Protein AF-A0A383F6T8-F1 (afdb_monomer_lite)

InterPro domains:
  IPR024185 5-formyltetrahydrofolate cyclo-ligase-like domain superfamily [G3DSA:3.40.50.10420] (71-164)
  IPR037171 NagB/RpiA transferase-like [SSF100950] (74-164)

Sequence (164 aa):
MDRGSRYGRAGKAYFSGSVAGQKRQWQMTDARSDILQAVRSSLDLGEQRSASRVESVEKRISASEAHVQPLVEDPLIQRFCDKHAAVHGTYERVAGLAEVPSAILRHLTAKEIPIELLVGQGELLDAVLWPSDMSVEKRPATVEDSVAISEAYAGIAETGTLVL

Structure (mmCIF, N/CA/C/O backbone):
data_AF-A0A383F6T8-F1
#
_entry.id   AF-A0A383F6T8-F1
#
loop_
_atom_site.group_PDB
_atom_site.id
_atom_site.type_symbol
_atom_site.label_atom_id
_atom_site.label_alt_id
_atom_site.label_comp_id
_atom_site.label_asym_id
_atom_site.label_entity_id
_atom_site.label_seq_id
_atom_site.pdbx_PDB_ins_code
_atom_site.Cartn_x
_atom_site.Cartn_y
_atom_site.Cartn_z
_atom_site.occupancy
_atom_site.B_iso_or_equiv
_atom_site.auth_seq_id
_atom_site.auth_comp_id
_atom_site.auth_asym_id
_atom_site.au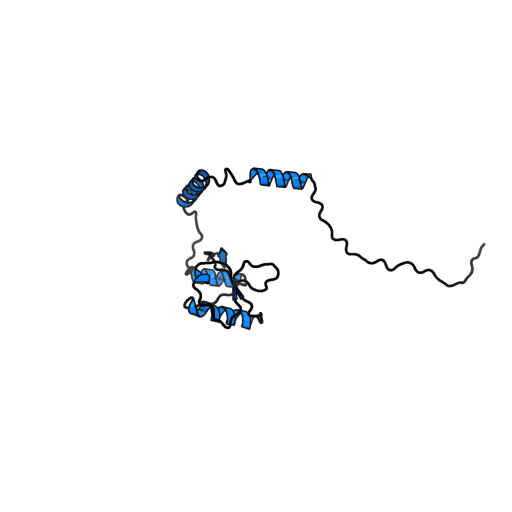th_atom_id
_atom_site.pdbx_PDB_model_num
ATOM 1 N N . MET A 1 1 ? -16.599 77.650 -44.073 1.00 37.12 1 MET A N 1
ATOM 2 C CA . MET A 1 1 ? -15.818 77.709 -42.819 1.00 37.12 1 MET A CA 1
ATOM 3 C C . MET A 1 1 ? -15.563 76.268 -42.403 1.00 37.12 1 MET A C 1
ATOM 5 O O . MET A 1 1 ? -16.539 75.543 -42.346 1.00 37.12 1 MET A O 1
ATOM 9 N N . ASP A 1 2 ? -14.380 75.722 -42.153 1.00 35.16 2 ASP A N 1
ATOM 10 C CA . ASP A 1 2 ? -12.965 76.060 -42.358 1.00 35.16 2 ASP A CA 1
ATOM 11 C C . ASP A 1 2 ? -12.217 74.721 -42.083 1.00 35.16 2 ASP A C 1
ATOM 13 O O . ASP A 1 2 ? -12.533 74.058 -41.103 1.00 35.16 2 ASP A O 1
ATOM 17 N N . ARG A 1 3 ? -11.574 74.122 -43.097 1.00 35.19 3 ARG A N 1
ATOM 18 C CA . ARG A 1 3 ? -10.131 73.782 -43.213 1.00 35.19 3 ARG A CA 1
ATOM 19 C C . ARG A 1 3 ? -9.494 72.735 -42.274 1.00 35.19 3 ARG A C 1
ATOM 21 O O . ARG A 1 3 ? -9.601 72.789 -41.061 1.00 35.19 3 ARG A O 1
ATOM 28 N N . GLY A 1 4 ? -8.640 71.914 -42.908 1.00 32.56 4 GLY A N 1
ATOM 29 C CA . GLY A 1 4 ? -7.464 71.236 -42.328 1.00 32.56 4 GLY A CA 1
ATOM 30 C C . GLY A 1 4 ? -7.151 69.903 -43.033 1.00 32.56 4 GLY A C 1
ATOM 31 O O . GLY A 1 4 ? -7.695 68.881 -42.648 1.00 32.56 4 GLY A O 1
ATOM 32 N N . SER A 1 5 ? -6.516 69.860 -44.220 1.00 34.25 5 SER A N 1
ATOM 33 C CA . SER A 1 5 ? -5.049 69.789 -44.488 1.00 34.25 5 SER A CA 1
ATOM 34 C C . SER A 1 5 ? -4.301 68.765 -43.608 1.00 34.25 5 SER A C 1
ATOM 36 O O . SER A 1 5 ? -4.169 68.995 -42.417 1.00 34.25 5 SER A O 1
ATOM 38 N N . ARG A 1 6 ? -3.977 67.543 -44.071 1.00 37.00 6 ARG A N 1
ATOM 39 C CA . ARG A 1 6 ? -2.852 67.051 -44.922 1.00 37.00 6 ARG A CA 1
ATOM 40 C C . ARG A 1 6 ? -1.431 67.042 -44.286 1.00 37.00 6 ARG A C 1
ATOM 42 O O . ARG A 1 6 ? -0.851 68.096 -44.070 1.00 37.00 6 ARG A O 1
ATOM 49 N N . TYR A 1 7 ? -0.881 65.811 -44.220 1.00 33.50 7 TYR A N 1
ATOM 50 C CA . TYR A 1 7 ? 0.524 65.321 -44.174 1.00 33.50 7 TYR A CA 1
ATOM 51 C C . TYR A 1 7 ? 1.341 65.284 -42.862 1.00 33.50 7 TYR A C 1
ATOM 53 O O . TYR A 1 7 ? 1.462 66.276 -42.161 1.00 33.50 7 TYR A O 1
ATOM 61 N N . GLY A 1 8 ? 2.065 64.159 -42.670 1.00 31.25 8 GLY A N 1
ATOM 62 C CA . GLY A 1 8 ? 3.473 64.194 -42.226 1.00 31.25 8 GLY A CA 1
ATOM 63 C C . GLY A 1 8 ? 3.921 63.238 -41.105 1.00 31.25 8 GLY A C 1
ATOM 64 O O . GLY A 1 8 ? 3.857 63.576 -39.937 1.00 31.25 8 GLY A O 1
ATOM 65 N N . ARG A 1 9 ? 4.438 62.073 -41.515 1.00 33.38 9 ARG A N 1
ATOM 66 C CA . ARG A 1 9 ? 5.326 61.081 -40.856 1.00 33.38 9 ARG A CA 1
ATOM 67 C C . ARG A 1 9 ? 6.133 61.473 -39.585 1.00 33.38 9 ARG A C 1
ATOM 69 O O . ARG A 1 9 ? 6.719 62.543 -39.521 1.00 33.38 9 ARG A O 1
ATOM 76 N N . ALA A 1 10 ? 6.385 60.415 -38.795 1.00 33.62 10 ALA A N 1
ATOM 77 C CA . ALA A 1 10 ? 7.625 60.041 -38.080 1.00 33.62 10 ALA A CA 1
ATOM 78 C C . ALA A 1 10 ? 7.719 60.247 -36.549 1.00 33.62 10 ALA A C 1
ATOM 80 O O . ALA A 1 10 ? 7.888 61.348 -36.047 1.00 33.62 10 ALA A O 1
ATOM 81 N N . GLY A 1 11 ? 7.789 59.101 -35.854 1.00 37.62 11 GLY A N 1
ATOM 82 C CA . GLY A 1 11 ? 8.838 58.817 -34.872 1.00 37.62 11 GLY A CA 1
ATOM 83 C C . GLY A 1 11 ? 8.599 59.237 -33.423 1.00 37.62 11 GLY A C 1
ATOM 84 O O . GLY A 1 11 ? 8.988 60.329 -33.028 1.00 37.62 11 GLY A O 1
ATOM 85 N N . LYS A 1 12 ? 8.156 58.292 -32.582 1.00 37.72 12 LYS A N 1
ATOM 86 C CA . LYS A 1 12 ? 8.783 58.104 -31.263 1.00 37.72 12 LYS A CA 1
ATOM 87 C C . LYS A 1 12 ? 8.502 56.716 -30.692 1.00 37.72 12 LYS A C 1
ATOM 89 O O . LYS A 1 12 ? 7.357 56.337 -30.474 1.00 37.72 12 LYS A O 1
ATOM 94 N N . ALA A 1 13 ? 9.579 55.966 -30.487 1.00 45.31 13 ALA A N 1
ATOM 95 C CA . ALA A 1 13 ? 9.593 54.703 -29.772 1.00 45.31 13 ALA A CA 1
ATOM 96 C C . ALA A 1 13 ? 9.398 54.955 -28.274 1.00 45.31 13 ALA A C 1
ATOM 98 O O . ALA A 1 13 ? 10.094 55.804 -27.721 1.00 45.31 13 ALA A O 1
ATOM 99 N N . TYR A 1 14 ? 8.530 54.181 -27.622 1.00 35.12 14 TYR A N 1
ATOM 100 C CA . TYR A 1 14 ? 8.573 54.020 -26.172 1.00 35.12 14 TYR A CA 1
ATOM 101 C C . TYR A 1 14 ? 8.313 52.560 -25.781 1.00 35.12 14 TYR A C 1
ATOM 103 O O . TYR A 1 14 ? 7.201 52.057 -25.870 1.00 35.12 14 TYR A O 1
ATOM 111 N N . PHE A 1 15 ? 9.418 51.935 -25.370 1.00 38.78 15 PHE A N 1
ATOM 112 C CA . PHE A 1 15 ? 9.575 50.896 -24.354 1.00 38.78 15 PHE A CA 1
ATOM 113 C C . PHE A 1 15 ? 8.786 49.584 -24.471 1.00 38.78 15 PHE A C 1
ATOM 115 O O . PHE A 1 15 ? 7.619 49.468 -24.115 1.00 38.78 15 PHE A O 1
ATOM 122 N N . SER A 1 16 ? 9.552 48.540 -24.804 1.00 41.06 16 SER A N 1
ATOM 123 C CA . SER A 1 16 ? 9.376 47.179 -24.296 1.00 41.06 16 SER A CA 1
ATOM 124 C C . SER A 1 16 ? 9.305 47.218 -22.762 1.00 41.06 16 SER A C 1
ATOM 126 O O . SER A 1 16 ? 10.329 47.334 -22.084 1.00 41.06 16 SER A O 1
ATOM 128 N N . GLY A 1 17 ? 8.095 47.137 -22.215 1.00 36.31 17 GLY A N 1
ATOM 129 C CA . GLY A 1 17 ? 7.869 46.821 -20.811 1.00 36.31 17 GLY A CA 1
ATOM 130 C C . GLY A 1 17 ? 7.901 45.309 -20.633 1.00 36.31 17 GLY A C 1
ATOM 131 O O . GLY A 1 17 ? 7.004 44.611 -21.097 1.00 36.31 17 GLY A O 1
ATOM 132 N N . SER A 1 18 ? 8.948 44.807 -19.982 1.00 40.28 18 SER A N 1
ATOM 133 C CA . SER A 1 18 ? 9.015 43.426 -19.507 1.00 40.28 18 SER A CA 1
ATOM 134 C C . SER A 1 18 ? 7.815 43.159 -18.595 1.00 40.28 18 SER A C 1
ATOM 136 O O . SER A 1 18 ? 7.666 43.819 -17.564 1.00 40.28 18 SER A O 1
ATOM 138 N N . VAL A 1 19 ? 6.952 42.207 -18.960 1.00 42.03 19 VAL A N 1
ATOM 139 C CA . VAL A 1 19 ? 5.954 41.656 -18.036 1.00 42.03 19 VAL A CA 1
ATOM 140 C C . VAL A 1 19 ? 6.718 40.752 -17.075 1.00 42.03 19 VAL A C 1
ATOM 142 O O . VAL A 1 19 ? 6.770 39.534 -17.228 1.00 42.03 19 VAL A O 1
ATOM 145 N N . ALA A 1 20 ? 7.372 41.367 -16.091 1.00 45.34 20 ALA A N 1
ATOM 146 C CA . ALA A 1 20 ? 7.818 40.658 -14.911 1.00 45.34 20 ALA A CA 1
ATOM 147 C C . ALA A 1 20 ? 6.550 40.164 -14.213 1.00 45.34 20 ALA A C 1
ATOM 149 O O . ALA A 1 20 ? 5.786 40.956 -13.661 1.00 45.34 20 ALA A O 1
ATOM 150 N N . GLY A 1 21 ? 6.296 38.858 -14.314 1.00 46.78 21 GLY A N 1
ATOM 151 C CA . GLY A 1 21 ? 5.226 38.186 -13.596 1.00 46.78 21 GLY A CA 1
ATOM 152 C C . GLY A 1 21 ? 5.345 38.528 -12.119 1.00 46.78 21 GLY A C 1
ATOM 153 O O . GLY A 1 21 ? 6.215 38.017 -11.414 1.00 46.78 21 GLY A O 1
ATOM 154 N N . GLN A 1 22 ? 4.492 39.439 -11.663 1.00 44.78 22 GLN A N 1
ATOM 155 C CA . GLN A 1 22 ? 4.394 39.793 -10.265 1.00 44.78 22 GLN A CA 1
ATOM 156 C C . GLN A 1 22 ? 3.865 38.542 -9.567 1.00 44.78 22 GLN A C 1
ATOM 158 O O . GLN A 1 22 ? 2.680 38.215 -9.660 1.00 44.78 22 GLN A O 1
ATOM 163 N N . LYS A 1 23 ? 4.769 37.784 -8.931 1.00 45.31 23 LYS A N 1
ATOM 164 C CA . LYS A 1 23 ? 4.391 36.738 -7.983 1.00 45.31 23 LYS A CA 1
ATOM 165 C C . LYS A 1 23 ? 3.427 37.409 -7.014 1.00 45.31 23 LYS A C 1
ATOM 167 O O . LYS A 1 23 ? 3.829 38.317 -6.288 1.00 45.31 23 LYS A O 1
ATOM 172 N N . ARG A 1 24 ? 2.152 37.014 -7.044 1.00 48.12 24 ARG A N 1
ATOM 173 C CA . ARG A 1 24 ? 1.184 37.420 -6.026 1.00 48.12 24 ARG A CA 1
ATOM 174 C C . ARG A 1 24 ? 1.687 36.853 -4.710 1.00 48.12 24 ARG A C 1
ATOM 176 O O . ARG A 1 24 ? 1.469 35.687 -4.400 1.00 48.12 24 ARG A O 1
ATOM 183 N N . GLN A 1 25 ? 2.443 37.665 -3.988 1.00 51.44 25 GLN A N 1
ATOM 184 C CA . GLN A 1 25 ? 2.850 37.370 -2.635 1.00 51.44 25 GLN A CA 1
ATOM 185 C C . GLN A 1 25 ? 1.570 37.431 -1.807 1.00 51.44 25 GLN A C 1
ATOM 187 O O . GLN A 1 25 ? 0.958 38.490 -1.676 1.00 51.44 25 GLN A O 1
ATOM 192 N N . TRP A 1 26 ? 1.110 36.275 -1.335 1.00 52.78 26 TRP A N 1
ATOM 193 C CA . TRP A 1 26 ? -0.004 36.204 -0.402 1.00 52.78 26 TRP A CA 1
ATOM 194 C C . TRP A 1 26 ? 0.460 36.885 0.889 1.00 52.78 26 TRP A C 1
ATOM 196 O O . TRP A 1 26 ? 1.163 36.277 1.693 1.00 52.78 26 TRP A O 1
ATOM 206 N N . GLN A 1 27 ? 0.139 38.166 1.071 1.00 63.03 27 GLN A N 1
ATOM 207 C CA . GLN A 1 27 ? 0.284 38.785 2.381 1.00 63.03 27 GLN A CA 1
ATOM 208 C C . GLN A 1 27 ? -0.772 38.144 3.280 1.00 63.03 27 GLN A C 1
ATOM 210 O O . GLN A 1 27 ? -1.973 38.346 3.092 1.00 63.03 27 GLN A O 1
ATOM 215 N N . MET A 1 28 ? -0.332 37.293 4.209 1.00 58.12 28 MET A N 1
ATOM 216 C CA . MET A 1 28 ? -1.190 36.879 5.310 1.00 58.12 28 MET A CA 1
ATOM 217 C C . MET A 1 28 ? -1.514 38.129 6.120 1.00 58.12 28 MET A C 1
ATOM 219 O O . MET A 1 28 ? -0.606 38.797 6.600 1.00 58.12 28 MET A O 1
ATOM 223 N N . THR A 1 29 ? -2.795 38.457 6.248 1.00 74.38 29 THR A N 1
ATOM 224 C CA . THR A 1 29 ? -3.241 39.505 7.165 1.00 74.38 29 THR A CA 1
ATOM 225 C C . THR A 1 29 ? -2.837 39.143 8.593 1.00 74.38 29 THR A C 1
ATOM 227 O O . THR A 1 29 ? -2.979 37.982 8.987 1.00 74.38 29 THR A O 1
ATOM 230 N N . ASP A 1 30 ? -2.386 40.128 9.373 1.00 79.56 30 ASP A N 1
ATOM 231 C CA . ASP A 1 30 ? -1.970 39.932 10.772 1.00 79.56 30 ASP A CA 1
ATOM 232 C C . ASP A 1 30 ? -3.043 39.192 11.579 1.00 79.56 30 ASP A C 1
ATOM 234 O O . ASP A 1 30 ? -2.755 38.183 12.210 1.00 79.56 30 ASP A O 1
ATOM 238 N N . ALA A 1 31 ? -4.320 39.548 11.395 1.00 85.12 31 ALA A N 1
ATOM 239 C CA . ALA A 1 31 ? -5.441 38.861 12.037 1.00 85.12 31 ALA A CA 1
ATOM 240 C C . ALA A 1 31 ? -5.518 37.354 11.714 1.00 85.12 31 ALA A C 1
ATOM 242 O O . ALA A 1 31 ? -5.850 36.548 12.579 1.00 85.12 31 ALA A O 1
ATOM 243 N N . ARG A 1 32 ? -5.205 36.938 10.478 1.00 82.44 32 ARG A N 1
ATOM 244 C CA . ARG A 1 32 ? -5.156 35.510 10.119 1.00 82.44 32 ARG A CA 1
ATOM 245 C C . ARG A 1 32 ? -3.973 34.830 10.803 1.00 82.44 32 ARG A C 1
ATOM 247 O O . ARG A 1 32 ? -4.122 33.700 11.262 1.00 82.44 32 ARG A O 1
ATOM 254 N N . SER A 1 33 ? -2.818 35.492 10.848 1.00 89.38 33 SER A N 1
ATOM 255 C CA . SER A 1 33 ? -1.637 34.975 11.541 1.00 89.38 33 SER A CA 1
ATOM 256 C C . SER A 1 33 ? -1.912 34.793 13.033 1.00 89.38 33 SER A C 1
ATOM 258 O O . SER A 1 33 ? -1.663 33.708 13.554 1.00 89.38 33 SER A O 1
ATOM 260 N N . ASP A 1 34 ? -2.522 35.789 13.675 1.00 90.94 34 ASP A N 1
ATOM 261 C CA . ASP A 1 34 ? -2.878 35.783 15.094 1.00 90.94 34 ASP A CA 1
ATOM 262 C C . ASP A 1 34 ? -3.888 34.682 15.417 1.00 90.94 34 ASP A C 1
ATOM 264 O O . ASP A 1 34 ? -3.696 33.922 16.364 1.00 90.94 34 ASP A O 1
ATOM 268 N N . ILE A 1 35 ? -4.928 34.521 14.588 1.00 91.38 35 ILE A N 1
ATOM 269 C CA . ILE A 1 35 ? -5.897 33.425 14.734 1.00 91.38 35 ILE A CA 1
ATOM 270 C C . ILE A 1 35 ? -5.189 32.072 14.610 1.00 91.38 35 ILE A C 1
ATOM 272 O O . ILE A 1 35 ? -5.371 31.200 15.457 1.00 91.38 35 ILE A O 1
ATOM 276 N N . LEU A 1 36 ? -4.359 31.877 13.581 1.00 88.81 36 LEU A N 1
ATOM 277 C CA . LEU A 1 36 ? -3.639 30.614 13.391 1.00 88.81 36 LEU A CA 1
ATOM 278 C C . LEU A 1 36 ? -2.580 30.376 14.473 1.00 88.81 36 LEU A C 1
ATOM 280 O O . LEU A 1 36 ? -2.245 29.226 14.753 1.00 88.81 36 LEU A O 1
ATOM 284 N N . GLN A 1 37 ? -2.026 31.426 15.071 1.00 87.94 37 GLN A N 1
ATOM 285 C CA . GLN A 1 37 ? -1.122 31.327 16.209 1.00 87.94 37 GLN A CA 1
ATOM 286 C C . GLN A 1 37 ? -1.882 30.939 17.476 1.00 87.94 37 GLN A C 1
ATOM 288 O O . GLN A 1 37 ? -1.480 29.984 18.125 1.00 87.94 37 GLN A O 1
ATOM 293 N N . ALA A 1 38 ? -3.012 31.580 17.777 1.00 86.06 38 ALA A N 1
ATOM 294 C CA . ALA A 1 38 ? -3.866 31.225 18.907 1.00 86.06 38 ALA A CA 1
ATOM 295 C C . ALA A 1 38 ? -4.381 29.781 18.801 1.00 86.06 38 ALA A C 1
ATOM 297 O O . ALA A 1 38 ? -4.312 29.031 19.772 1.00 86.06 38 ALA A O 1
ATOM 298 N N . VAL A 1 39 ? -4.813 29.360 17.605 1.00 83.38 39 VAL A N 1
ATOM 299 C CA . VAL A 1 39 ? -5.199 27.968 17.338 1.00 83.38 39 VAL A CA 1
ATOM 300 C C . VAL A 1 39 ? -4.009 27.038 17.567 1.00 83.38 39 VAL A C 1
ATOM 302 O O . VAL A 1 39 ? -4.140 26.091 18.335 1.00 83.38 39 VAL A O 1
ATOM 305 N N . ARG A 1 40 ? -2.831 27.320 16.991 1.00 80.00 40 ARG A N 1
ATOM 306 C CA . ARG A 1 40 ? -1.627 26.498 17.212 1.00 80.00 40 ARG A CA 1
ATOM 307 C C . ARG A 1 40 ? -1.226 26.419 18.680 1.00 80.00 40 ARG A C 1
ATOM 309 O O . ARG A 1 40 ? -0.924 25.328 19.124 1.00 80.00 40 ARG A O 1
ATOM 316 N N . SER A 1 41 ? -1.273 27.517 19.429 1.00 79.38 41 SER A N 1
ATOM 317 C CA . SER A 1 41 ? -0.975 27.538 20.865 1.00 79.38 41 SER A CA 1
ATOM 318 C C . SER A 1 41 ? -2.016 26.780 21.689 1.00 79.38 41 SER A C 1
ATOM 320 O O . SER A 1 41 ? -1.652 26.092 22.631 1.00 79.38 41 SER A O 1
ATOM 322 N N . SER A 1 42 ? -3.299 26.846 21.319 1.00 75.50 42 SER A N 1
ATOM 323 C CA . SER A 1 42 ? -4.356 26.050 21.963 1.00 75.50 42 SER A CA 1
ATOM 324 C C . SER A 1 42 ? -4.258 24.556 21.644 1.00 75.50 42 SER A C 1
ATOM 326 O O . SER A 1 42 ? -4.695 23.718 22.429 1.00 75.50 42 SER A O 1
ATOM 328 N N . LEU A 1 43 ? -3.682 24.232 20.483 1.00 71.81 43 LEU A N 1
ATOM 329 C CA . LEU A 1 43 ? -3.388 22.874 20.049 1.00 71.81 43 LEU A CA 1
ATOM 330 C C . LEU A 1 43 ? -2.003 22.409 20.503 1.00 71.81 43 LEU A C 1
ATOM 332 O O . LEU A 1 43 ? -1.723 21.225 20.341 1.00 71.81 43 LEU A O 1
ATOM 336 N N . ASP A 1 44 ? -1.151 23.296 21.033 1.00 62.41 44 ASP A N 1
ATOM 337 C CA . ASP A 1 44 ? 0.223 22.960 21.384 1.00 62.41 44 ASP A CA 1
ATOM 338 C C . ASP A 1 44 ? 0.220 21.912 22.496 1.00 62.41 44 ASP A C 1
ATOM 340 O O . ASP A 1 44 ? -0.468 21.991 23.516 1.00 62.41 44 ASP A O 1
ATOM 344 N N . LEU A 1 45 ? 0.932 20.837 22.203 1.00 60.38 45 LEU A N 1
ATOM 345 C CA . LEU A 1 45 ? 0.491 19.469 22.450 1.00 60.38 45 LEU A CA 1
ATOM 346 C C . LEU A 1 45 ? 0.853 18.960 23.853 1.00 60.38 45 LEU A C 1
ATOM 348 O O . LEU A 1 45 ? 0.886 17.751 24.065 1.00 60.38 45 LEU A O 1
ATOM 352 N N . GLY A 1 46 ? 1.125 19.849 24.810 1.00 62.03 46 GLY A N 1
ATOM 353 C CA . GLY A 1 46 ? 1.599 19.479 26.148 1.00 62.03 46 GLY A CA 1
ATOM 354 C C . GLY A 1 46 ? 0.591 18.617 26.910 1.00 62.03 46 GLY A C 1
ATOM 355 O O . GLY A 1 46 ? 0.871 17.475 27.266 1.00 62.03 46 GLY A O 1
ATOM 356 N N . GLU A 1 47 ? -0.623 19.131 27.107 1.00 60.62 47 GLU A N 1
ATOM 357 C CA . GLU A 1 47 ? -1.672 18.423 27.852 1.00 60.62 47 GLU A CA 1
ATOM 358 C C . GLU A 1 47 ? -2.399 17.376 26.984 1.00 60.62 47 GLU A C 1
ATOM 360 O O . GLU A 1 47 ? -2.842 16.340 27.484 1.00 60.62 47 GLU A O 1
ATOM 365 N N . GLN A 1 48 ? -2.454 17.585 25.659 1.00 60.31 48 GLN A N 1
ATOM 366 C CA . GLN A 1 48 ? -3.058 16.645 24.701 1.00 60.31 48 GLN A CA 1
ATOM 367 C C . GLN A 1 48 ? -2.201 15.398 24.423 1.00 60.31 48 GLN A C 1
ATOM 369 O O . GLN A 1 48 ? -2.759 14.375 24.037 1.00 60.31 48 GLN A O 1
ATOM 374 N N . ARG A 1 49 ? -0.878 15.446 24.636 1.00 63.81 49 ARG A N 1
ATOM 375 C CA . ARG A 1 49 ? 0.023 14.274 24.583 1.00 63.81 49 ARG A CA 1
ATOM 376 C C . ARG A 1 49 ? 0.417 13.757 25.966 1.00 63.81 49 ARG A C 1
ATOM 378 O O . ARG A 1 49 ? 1.323 12.935 26.073 1.00 63.81 49 ARG A O 1
ATOM 385 N N . SER A 1 50 ? -0.232 14.236 27.028 1.00 79.75 50 SER A N 1
ATOM 386 C CA . SER A 1 50 ? -0.019 13.678 28.362 1.00 79.75 50 SER A CA 1
ATOM 387 C C . SER A 1 50 ? -0.339 12.179 28.359 1.00 79.75 50 SER A C 1
ATOM 389 O O . SER A 1 50 ? -1.286 11.739 27.702 1.00 79.75 50 SER A O 1
ATOM 391 N N . ALA A 1 51 ? 0.442 11.389 29.099 1.00 82.88 51 ALA A N 1
ATOM 392 C CA . ALA A 1 51 ? 0.246 9.940 29.176 1.00 82.88 51 ALA A CA 1
ATOM 393 C C . ALA A 1 51 ? -1.189 9.576 29.601 1.00 82.88 51 ALA A C 1
ATOM 395 O O . ALA A 1 51 ? -1.788 8.667 29.036 1.00 82.88 51 ALA A O 1
ATOM 396 N N . SER A 1 52 ? -1.783 10.357 30.510 1.00 83.69 52 SER A N 1
ATOM 397 C CA . SER A 1 52 ? -3.169 10.182 30.957 1.00 83.69 52 SER A CA 1
ATOM 398 C C . SER A 1 52 ? -4.201 10.437 29.853 1.00 83.69 52 SER A C 1
ATOM 400 O O . SER A 1 52 ? -5.219 9.747 29.786 1.00 83.69 52 SER A O 1
ATOM 402 N N . ARG A 1 53 ? -3.963 11.407 28.958 1.00 83.81 53 ARG A N 1
ATOM 403 C CA . ARG A 1 53 ? -4.829 11.640 27.795 1.00 83.81 53 ARG A CA 1
ATOM 404 C C . ARG A 1 53 ? -4.727 10.484 26.808 1.00 83.81 53 ARG A C 1
ATOM 406 O O . ARG A 1 53 ? -5.772 9.996 26.379 1.00 83.81 53 ARG A O 1
ATOM 413 N N . VAL A 1 54 ? -3.511 10.045 26.481 1.00 85.38 54 VAL A N 1
ATOM 414 C CA . VAL A 1 54 ? -3.276 8.904 25.579 1.00 85.38 54 VAL A CA 1
ATOM 415 C C . VAL A 1 54 ? -3.994 7.664 26.110 1.00 85.38 54 VAL A C 1
ATOM 417 O O . VAL A 1 54 ? -4.838 7.113 25.410 1.00 85.38 54 VAL A O 1
ATOM 420 N N . GLU A 1 55 ? -3.793 7.331 27.384 1.00 89.06 55 GLU A N 1
ATOM 421 C CA . GLU A 1 55 ? -4.461 6.206 28.047 1.00 89.06 55 GLU A CA 1
ATOM 422 C C . GLU A 1 55 ? -5.995 6.341 28.016 1.00 89.06 55 GLU A C 1
ATOM 424 O O . GLU A 1 55 ? -6.712 5.383 27.728 1.00 89.06 55 GLU A O 1
ATOM 429 N N . SER A 1 56 ? -6.536 7.546 28.241 1.00 88.25 56 SER A N 1
ATOM 430 C CA . SER A 1 56 ? -7.986 7.776 28.157 1.00 88.25 56 SER A CA 1
ATOM 431 C C . SER A 1 56 ? -8.551 7.558 26.747 1.00 88.25 56 SER A C 1
ATOM 433 O O . SER A 1 56 ? -9.679 7.082 26.597 1.00 88.25 56 SER A O 1
ATOM 435 N N . VAL A 1 57 ? -7.782 7.901 25.709 1.00 88.31 57 VAL A N 1
ATOM 436 C CA . VAL A 1 57 ? -8.161 7.710 24.305 1.00 88.31 57 VAL A CA 1
ATOM 437 C C . VAL A 1 57 ? -8.079 6.232 23.944 1.00 88.31 57 VAL A C 1
ATOM 439 O O . VAL A 1 57 ? -9.049 5.699 23.413 1.00 88.31 57 VAL A O 1
ATOM 442 N N . GLU A 1 58 ? -6.994 5.550 24.304 1.00 90.00 58 GLU A N 1
ATOM 443 C CA . GLU A 1 58 ? -6.832 4.106 24.102 1.00 90.00 58 GLU A CA 1
ATOM 444 C C . GLU A 1 58 ? -7.943 3.313 24.792 1.00 90.00 58 GLU A C 1
ATOM 446 O O . GLU A 1 58 ? -8.549 2.425 24.187 1.00 90.00 58 GLU A O 1
ATOM 451 N N . LYS A 1 59 ? -8.302 3.687 26.025 1.00 91.81 59 LYS A N 1
ATOM 452 C CA . LYS A 1 59 ? -9.416 3.072 26.754 1.00 91.81 59 LYS A CA 1
ATOM 453 C C . LYS A 1 59 ? -10.754 3.265 26.040 1.00 91.81 59 LYS A C 1
ATOM 455 O O . LYS A 1 59 ? -11.580 2.360 26.022 1.00 91.81 59 LYS A O 1
ATOM 460 N N . ARG A 1 60 ? -10.988 4.433 25.437 1.00 89.94 60 ARG A N 1
ATOM 461 C CA . ARG A 1 60 ? -12.211 4.697 24.659 1.00 89.94 60 ARG A CA 1
ATOM 462 C C . ARG A 1 60 ? -12.240 3.931 23.343 1.00 89.94 60 ARG A C 1
ATOM 464 O O . ARG A 1 60 ? -13.298 3.435 22.981 1.00 89.94 60 ARG A O 1
ATOM 471 N N . ILE A 1 61 ? -11.111 3.847 22.642 1.00 89.12 61 ILE A N 1
ATOM 472 C CA . ILE A 1 61 ? -10.994 3.091 21.390 1.00 89.12 61 ILE A CA 1
ATOM 473 C C . ILE A 1 61 ? -11.233 1.604 21.663 1.00 89.12 61 ILE A C 1
ATOM 475 O O . ILE A 1 61 ? -12.051 0.985 20.993 1.00 89.12 61 ILE A O 1
ATOM 479 N N . SER A 1 62 ? -10.583 1.052 22.688 1.00 88.62 62 SER A N 1
ATOM 480 C CA . SER A 1 62 ? -10.723 -0.361 23.069 1.00 88.62 62 SER A CA 1
ATOM 481 C C . SER A 1 62 ? -12.108 -0.718 23.613 1.00 88.62 62 SER A C 1
ATOM 483 O O . SER A 1 62 ? -12.568 -1.835 23.401 1.00 88.62 62 SER A O 1
ATOM 485 N N . ALA A 1 63 ? -12.793 0.216 24.281 1.00 90.38 63 ALA A N 1
ATOM 486 C CA . ALA A 1 63 ? -14.171 0.035 24.739 1.00 90.38 63 ALA A CA 1
ATOM 487 C C . ALA A 1 63 ? -15.229 0.351 23.663 1.00 90.38 63 ALA A C 1
ATOM 489 O O . ALA A 1 63 ? -16.423 0.260 23.946 1.00 90.38 63 ALA A O 1
ATOM 490 N N . SER A 1 64 ? -14.827 0.771 22.460 1.00 82.12 64 SER A N 1
ATOM 491 C CA . SER A 1 64 ? -15.771 1.133 21.406 1.00 82.12 64 SER A CA 1
ATOM 492 C C . SER A 1 64 ? -16.425 -0.117 20.823 1.00 82.12 64 SER A C 1
ATOM 494 O O . SER A 1 64 ? -15.763 -0.938 20.193 1.00 82.12 64 SER A O 1
ATOM 496 N N . GLU A 1 65 ? -17.744 -0.226 20.956 1.00 84.75 65 GLU A N 1
ATOM 497 C CA . GLU A 1 65 ? -18.518 -1.244 20.249 1.00 84.75 65 GLU A CA 1
ATOM 498 C C . GLU A 1 65 ? -18.651 -0.876 18.767 1.00 84.75 65 GLU A C 1
ATOM 500 O O . GLU A 1 65 ? -18.855 0.291 18.405 1.00 84.75 65 GLU A O 1
ATOM 505 N N . ALA A 1 66 ? -18.525 -1.878 17.894 1.00 78.12 66 ALA A N 1
ATOM 506 C CA . ALA A 1 66 ? -18.727 -1.687 16.467 1.00 78.12 66 ALA A CA 1
ATOM 507 C C . ALA A 1 66 ? -20.165 -1.212 16.215 1.00 78.12 66 ALA A C 1
ATOM 509 O O . ALA A 1 66 ? -21.132 -1.891 16.556 1.00 78.12 66 ALA A O 1
ATOM 510 N N . HIS A 1 67 ? -20.306 -0.030 15.615 1.00 79.25 67 HIS A N 1
ATOM 511 C CA . HIS A 1 67 ? -21.595 0.429 15.104 1.00 79.25 67 HIS A CA 1
ATOM 512 C C . HIS A 1 67 ? -22.022 -0.402 13.892 1.00 79.25 67 HIS A C 1
ATOM 514 O O . HIS A 1 67 ? -21.217 -1.140 13.334 1.00 79.25 67 HIS A O 1
ATOM 520 N N . VAL A 1 68 ? -23.284 -0.267 13.474 1.00 83.94 68 VAL A N 1
ATOM 521 C CA . VAL A 1 68 ? -23.831 -0.947 12.290 1.00 83.94 68 VAL A CA 1
ATOM 522 C C . VAL A 1 68 ? -22.887 -0.769 11.098 1.00 83.94 68 VAL A C 1
ATOM 524 O O . VAL A 1 68 ? -22.712 0.342 10.598 1.00 83.94 68 VAL A O 1
ATOM 527 N N . GLN A 1 69 ? -22.281 -1.872 10.660 1.00 77.06 69 GLN A N 1
ATOM 528 C CA . GLN A 1 69 ? -21.425 -1.910 9.480 1.00 77.06 69 GLN A CA 1
ATOM 529 C C . GLN A 1 69 ? -22.228 -2.423 8.281 1.00 77.06 69 GLN A C 1
ATOM 531 O O . GLN A 1 69 ? -23.113 -3.269 8.454 1.00 77.06 69 GLN A O 1
ATOM 536 N N . PRO A 1 70 ? -21.949 -1.931 7.062 1.00 75.62 70 PRO A N 1
ATOM 537 C CA . PRO A 1 70 ? -22.480 -2.538 5.853 1.00 75.62 70 PRO A CA 1
ATOM 538 C C . PRO A 1 70 ? -22.106 -4.020 5.799 1.00 75.62 70 PRO A C 1
ATOM 540 O O . PRO A 1 70 ? -20.955 -4.383 6.029 1.00 75.62 70 PRO A O 1
ATOM 543 N N . LEU A 1 71 ? -23.071 -4.878 5.471 1.00 81.44 71 LEU A N 1
ATOM 544 C CA . LEU A 1 71 ? -22.771 -6.282 5.228 1.00 81.44 71 LEU A CA 1
ATOM 545 C C . LEU A 1 71 ? -21.974 -6.401 3.925 1.00 81.44 71 LEU A C 1
ATOM 547 O O . LEU A 1 71 ? -22.439 -5.985 2.861 1.00 81.44 71 LEU A O 1
ATOM 551 N N . VAL A 1 72 ? -20.786 -6.990 4.016 1.00 80.75 72 VAL A N 1
ATOM 552 C CA . VAL A 1 72 ? -19.984 -7.393 2.861 1.00 80.75 72 VAL A CA 1
ATOM 553 C C . VAL A 1 72 ? -20.024 -8.916 2.796 1.00 80.75 72 VAL A C 1
ATOM 555 O O . VAL A 1 72 ? -19.395 -9.589 3.606 1.00 80.75 72 VAL A O 1
ATOM 558 N N . GLU A 1 73 ? -20.816 -9.455 1.869 1.00 82.00 73 GLU A N 1
ATOM 559 C CA . GLU A 1 73 ? -20.949 -10.909 1.670 1.00 82.00 73 GLU A CA 1
ATOM 560 C C . GLU A 1 73 ? -19.758 -11.498 0.896 1.00 82.00 73 GLU A C 1
ATOM 562 O O . GLU A 1 73 ? -19.410 -12.667 1.066 1.00 82.00 73 GLU A O 1
ATOM 567 N N . ASP A 1 74 ? -19.115 -10.677 0.062 1.00 86.56 74 ASP A N 1
ATOM 568 C CA . ASP A 1 74 ? -17.958 -11.058 -0.744 1.00 86.56 74 ASP A CA 1
ATOM 569 C C . ASP A 1 74 ? -16.706 -11.285 0.129 1.00 86.56 74 ASP A C 1
ATOM 571 O O . ASP A 1 74 ? -16.518 -10.600 1.141 1.00 86.56 74 ASP A O 1
ATOM 575 N N . PRO A 1 75 ? -15.763 -12.155 -0.286 1.00 93.75 75 PRO A N 1
ATOM 576 C CA . PRO A 1 75 ? -14.445 -12.214 0.336 1.00 93.75 75 PRO A CA 1
ATOM 577 C C . PRO A 1 75 ? -13.784 -10.828 0.345 1.00 93.75 75 PRO A C 1
ATOM 579 O O . PRO A 1 75 ? -13.597 -10.222 -0.712 1.00 93.75 75 PRO A O 1
ATOM 582 N N . LEU A 1 76 ? -13.390 -10.340 1.528 1.00 93.25 76 LEU A N 1
ATOM 583 C CA . LEU A 1 76 ? -12.930 -8.954 1.730 1.00 93.25 76 LEU A CA 1
ATOM 584 C C . LEU A 1 76 ? -11.822 -8.524 0.758 1.00 93.25 76 LEU A C 1
ATOM 586 O O . LEU A 1 76 ? -11.855 -7.413 0.237 1.00 93.25 76 LEU A O 1
ATOM 590 N N . ILE A 1 77 ? -10.870 -9.417 0.471 1.00 95.00 77 ILE A N 1
ATOM 591 C CA . ILE A 1 77 ? -9.777 -9.152 -0.477 1.00 95.00 77 ILE A CA 1
ATOM 592 C C . ILE A 1 77 ? -10.321 -8.919 -1.890 1.00 95.00 77 ILE A C 1
ATOM 594 O O . ILE A 1 77 ? -9.922 -7.962 -2.547 1.00 95.00 77 ILE A O 1
ATOM 598 N N . GLN A 1 78 ? -11.239 -9.771 -2.354 1.00 95.19 78 GLN A N 1
ATOM 599 C CA . GLN A 1 78 ? -11.830 -9.629 -3.684 1.00 95.19 78 GLN A CA 1
ATOM 600 C C . GLN A 1 78 ? -12.628 -8.328 -3.772 1.00 95.19 78 GLN A C 1
ATOM 602 O O . GLN A 1 78 ? -12.457 -7.559 -4.714 1.00 95.19 78 GLN A O 1
ATOM 607 N N . ARG A 1 79 ? -13.414 -8.028 -2.732 1.00 95.06 79 ARG A N 1
ATOM 608 C CA . ARG A 1 79 ? -14.185 -6.790 -2.642 1.00 95.06 79 ARG A CA 1
ATOM 609 C C . ARG A 1 79 ? -13.300 -5.546 -2.707 1.00 95.06 79 ARG A C 1
ATOM 611 O O . ARG A 1 79 ? -13.607 -4.620 -3.457 1.00 95.06 79 ARG A O 1
ATOM 618 N N . PHE A 1 80 ? -12.205 -5.539 -1.947 1.00 96.12 80 PHE A N 1
ATOM 619 C CA . PHE A 1 80 ? -11.205 -4.476 -1.991 1.00 96.12 80 PHE A CA 1
ATOM 620 C C . PHE A 1 80 ? -10.637 -4.312 -3.401 1.00 96.12 80 PHE A C 1
ATOM 622 O O . PHE A 1 80 ? -10.644 -3.203 -3.924 1.00 96.12 80 PHE A O 1
ATOM 629 N N . CYS A 1 81 ? -10.190 -5.402 -4.026 1.00 96.81 81 CYS A N 1
ATOM 630 C CA . CYS A 1 81 ? -9.624 -5.395 -5.372 1.00 96.81 81 CYS A CA 1
ATOM 631 C C . CYS A 1 81 ? -10.595 -4.810 -6.409 1.00 96.81 81 CYS A C 1
ATOM 633 O O . CYS A 1 81 ? -10.209 -3.932 -7.181 1.00 96.81 81 CYS A O 1
ATOM 635 N N . ASP A 1 82 ? -11.861 -5.231 -6.381 1.00 95.88 82 ASP A N 1
ATOM 636 C CA . ASP A 1 82 ? -12.889 -4.744 -7.304 1.00 95.88 82 ASP A CA 1
ATOM 637 C C . ASP A 1 82 ? -13.166 -3.250 -7.098 1.00 95.88 82 ASP A C 1
ATOM 639 O O . ASP A 1 82 ? -13.250 -2.483 -8.060 1.00 95.88 82 ASP A O 1
ATOM 643 N N . LYS A 1 83 ? -13.267 -2.802 -5.839 1.00 95.88 83 LYS A N 1
ATOM 644 C CA . LYS A 1 83 ? -13.463 -1.382 -5.518 1.00 95.88 83 LYS A CA 1
ATOM 645 C C . LYS A 1 83 ? -12.251 -0.533 -5.869 1.00 95.88 83 LYS A C 1
ATOM 647 O O . LYS A 1 83 ? -12.424 0.549 -6.421 1.00 95.88 83 LYS A O 1
ATOM 652 N N . HIS A 1 84 ? -11.050 -1.032 -5.596 1.00 97.38 84 HIS A N 1
ATOM 653 C CA . HIS A 1 84 ? -9.798 -0.361 -5.915 1.00 97.38 84 HIS A CA 1
ATOM 654 C C . HIS A 1 84 ? -9.659 -0.167 -7.430 1.00 97.38 84 HIS A C 1
ATOM 656 O O . HIS A 1 84 ? -9.374 0.939 -7.887 1.00 97.38 84 HIS A O 1
ATOM 662 N N . ALA A 1 85 ? -9.965 -1.202 -8.220 1.00 97.50 85 ALA A N 1
ATOM 663 C CA . ALA A 1 85 ? -10.005 -1.110 -9.677 1.00 97.50 85 ALA A CA 1
ATOM 664 C C . ALA A 1 85 ? -11.088 -0.136 -10.176 1.00 97.50 85 ALA A C 1
ATOM 666 O O . ALA A 1 85 ? -1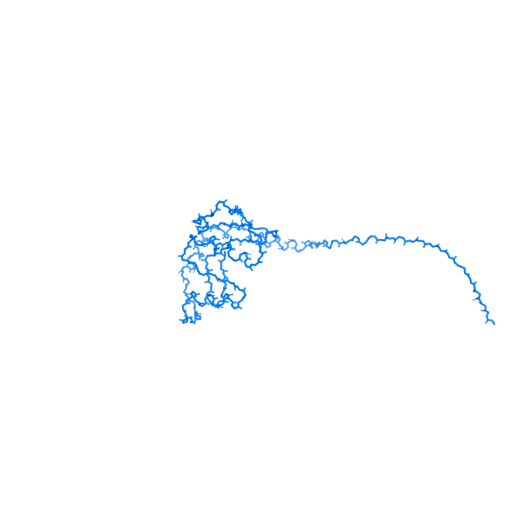0.845 0.649 -11.094 1.00 97.50 85 ALA A O 1
ATOM 667 N N . ALA A 1 86 ? -12.268 -0.130 -9.545 1.00 96.56 86 ALA A N 1
ATOM 668 C CA . ALA A 1 86 ? -13.356 0.783 -9.896 1.00 96.56 86 ALA A CA 1
ATOM 669 C C . ALA A 1 86 ? -13.007 2.269 -9.679 1.00 96.56 86 ALA A C 1
ATOM 671 O O . ALA A 1 86 ? -13.587 3.124 -10.346 1.00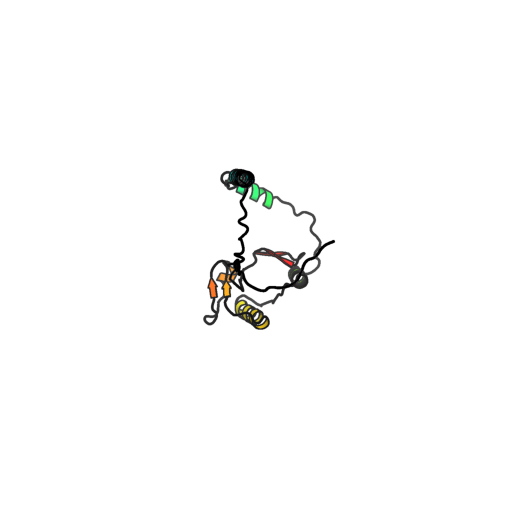 96.56 86 ALA A O 1
ATOM 672 N N . VAL A 1 87 ? -12.055 2.583 -8.791 1.00 92.88 87 VAL A N 1
ATOM 673 C CA . VAL A 1 87 ? -11.532 3.947 -8.568 1.00 92.88 87 VAL A CA 1
ATOM 674 C C . VAL A 1 87 ? -10.196 4.202 -9.278 1.00 92.88 87 VAL A C 1
ATOM 676 O O . VAL A 1 87 ? -9.420 5.055 -8.857 1.00 92.88 87 VAL A O 1
ATOM 679 N N . HIS A 1 88 ? -9.939 3.489 -10.381 1.00 93.62 88 HIS A N 1
ATOM 680 C CA . HIS A 1 88 ? -8.746 3.615 -11.234 1.00 93.62 88 HIS A CA 1
ATOM 681 C C . HIS A 1 88 ? -7.425 3.158 -10.602 1.00 93.62 88 HIS A C 1
ATOM 683 O O . HIS A 1 88 ? -6.352 3.422 -11.149 1.00 93.62 88 HIS A O 1
ATOM 689 N N . GLY A 1 89 ? -7.491 2.438 -9.484 1.00 95.19 89 GLY A N 1
ATOM 690 C CA . GLY A 1 89 ? -6.363 1.679 -8.974 1.00 95.19 89 GLY A CA 1
ATOM 691 C C . GLY A 1 89 ? -6.046 0.468 -9.853 1.00 95.19 89 GLY A C 1
ATOM 692 O O . GLY A 1 89 ? -6.865 0.002 -10.646 1.00 95.19 89 GLY A O 1
ATOM 693 N N . THR A 1 90 ? -4.846 -0.076 -9.699 1.00 96.19 90 THR A N 1
ATOM 694 C CA . THR A 1 90 ? -4.448 -1.350 -10.309 1.00 96.19 90 THR A CA 1
ATOM 695 C C . THR A 1 90 ? -3.828 -2.214 -9.236 1.00 96.19 90 THR A C 1
ATOM 697 O O . THR A 1 90 ? -3.111 -1.698 -8.384 1.00 96.19 90 THR A O 1
ATOM 700 N N . TYR A 1 91 ? -4.050 -3.519 -9.297 1.00 96.94 91 TYR A N 1
ATOM 701 C CA . TYR A 1 91 ? -3.452 -4.447 -8.352 1.00 96.94 91 TYR A CA 1
ATOM 702 C C . TYR A 1 91 ? -2.866 -5.648 -9.084 1.00 96.94 91 TYR A C 1
ATOM 704 O O . TYR A 1 91 ? -3.340 -6.055 -10.145 1.00 96.94 91 TYR A O 1
ATOM 712 N N . GLU A 1 92 ? -1.854 -6.239 -8.468 1.00 97.00 92 GLU A N 1
ATOM 713 C CA . GLU A 1 92 ? -1.299 -7.528 -8.844 1.00 97.00 92 GLU A CA 1
ATOM 714 C C . GLU A 1 92 ? -1.175 -8.364 -7.569 1.00 97.00 92 GLU A C 1
ATOM 716 O O . GLU A 1 92 ? -0.711 -7.872 -6.540 1.00 97.00 92 GLU A O 1
ATOM 721 N N . ARG A 1 93 ? -1.633 -9.619 -7.609 1.00 96.19 93 ARG A N 1
ATOM 722 C CA . ARG A 1 93 ? -1.474 -10.551 -6.488 1.00 96.19 93 ARG A CA 1
ATOM 723 C C . ARG A 1 93 ? -0.206 -11.360 -6.705 1.00 96.19 93 ARG A C 1
ATOM 725 O O . ARG A 1 93 ? -0.090 -12.041 -7.718 1.00 96.19 93 ARG A O 1
ATOM 732 N N . VAL A 1 94 ? 0.690 -11.317 -5.729 1.00 96.81 94 VAL A N 1
ATOM 733 C CA . VAL A 1 94 ? 1.939 -12.086 -5.713 1.00 96.81 94 VAL A CA 1
ATOM 734 C C . VAL A 1 94 ? 1.903 -13.139 -4.609 1.00 96.81 94 VAL A C 1
ATOM 736 O O . VAL A 1 94 ? 1.200 -12.971 -3.610 1.00 96.81 94 VAL A O 1
ATOM 739 N N . ALA A 1 95 ? 2.643 -14.233 -4.779 1.00 96.06 95 ALA A N 1
ATOM 740 C CA . ALA A 1 95 ? 2.676 -15.335 -3.817 1.00 96.06 95 ALA A CA 1
ATOM 741 C C . ALA A 1 95 ? 3.445 -14.985 -2.530 1.00 96.06 95 ALA A C 1
ATOM 743 O O . ALA A 1 95 ? 3.232 -15.611 -1.491 1.00 96.06 95 ALA A O 1
ATOM 744 N N . GLY A 1 96 ? 4.325 -13.981 -2.581 1.00 95.69 96 GLY A N 1
ATOM 745 C CA . GLY A 1 96 ? 5.072 -13.509 -1.421 1.00 95.69 96 GLY A CA 1
ATOM 746 C C . GLY A 1 96 ? 6.069 -12.399 -1.743 1.00 95.69 96 GLY A C 1
ATOM 747 O O . GLY A 1 96 ? 6.185 -11.949 -2.883 1.00 95.69 96 GLY A O 1
ATOM 748 N N . LEU A 1 97 ? 6.823 -11.981 -0.722 1.00 95.50 97 LEU A N 1
ATOM 749 C CA . LEU A 1 97 ? 7.754 -10.846 -0.793 1.00 95.50 97 LEU A CA 1
ATOM 750 C C . LEU A 1 97 ? 8.845 -11.002 -1.865 1.00 95.50 97 LEU A C 1
ATOM 752 O O . LEU A 1 97 ? 9.268 -10.011 -2.449 1.00 95.50 97 LEU A O 1
ATOM 756 N N . ALA A 1 98 ? 9.266 -12.232 -2.174 1.00 95.69 98 ALA A N 1
ATOM 757 C CA . ALA A 1 98 ? 10.279 -12.496 -3.201 1.00 95.69 98 ALA A CA 1
ATOM 758 C C . ALA A 1 98 ? 9.830 -12.099 -4.622 1.00 95.69 98 ALA A C 1
ATOM 760 O O . ALA A 1 98 ? 10.662 -11.818 -5.480 1.00 95.69 98 ALA A O 1
ATOM 761 N N . GLU A 1 99 ? 8.522 -12.057 -4.881 1.00 97.00 99 GLU A N 1
ATOM 762 C CA . GLU A 1 99 ? 7.972 -11.694 -6.191 1.00 97.00 99 GLU A CA 1
ATOM 763 C C . GLU A 1 99 ? 7.719 -10.186 -6.331 1.00 97.00 99 GLU A C 1
ATOM 765 O O . GLU A 1 99 ? 7.572 -9.699 -7.458 1.00 97.00 99 GLU A O 1
ATOM 770 N N . VAL A 1 100 ? 7.716 -9.440 -5.217 1.00 95.94 100 VAL A N 1
ATOM 771 C CA . VAL A 1 100 ? 7.406 -8.001 -5.170 1.00 95.94 100 VAL A CA 1
ATOM 772 C C . VAL A 1 100 ? 8.294 -7.177 -6.109 1.00 95.94 100 VAL A C 1
ATOM 774 O O . VAL A 1 100 ? 7.727 -6.438 -6.918 1.00 95.94 100 VAL A O 1
ATOM 777 N N . PRO A 1 101 ? 9.640 -7.316 -6.117 1.00 95.19 101 PRO A N 1
ATOM 778 C CA . PRO A 1 101 ? 10.479 -6.546 -7.037 1.00 95.19 101 PRO A CA 1
ATOM 779 C C . PRO A 1 101 ? 10.102 -6.780 -8.503 1.00 95.19 101 PRO A C 1
ATOM 781 O O . PRO A 1 101 ? 9.965 -5.836 -9.277 1.00 95.19 101 PRO A O 1
ATOM 784 N N . SER A 1 102 ? 9.843 -8.037 -8.878 1.00 95.38 102 SER A N 1
ATOM 785 C CA . SER A 1 102 ? 9.475 -8.386 -10.252 1.00 95.38 102 SER A CA 1
ATOM 786 C C . SER A 1 102 ? 8.119 -7.801 -10.669 1.00 95.38 102 SER A C 1
ATOM 788 O O . SER A 1 102 ? 7.963 -7.388 -11.818 1.00 95.38 102 SER A O 1
ATOM 790 N N . ALA A 1 103 ? 7.150 -7.742 -9.749 1.00 96.88 103 ALA A N 1
ATOM 791 C CA . ALA A 1 103 ? 5.833 -7.159 -9.995 1.00 96.88 103 ALA A CA 1
ATOM 792 C C . ALA A 1 103 ? 5.921 -5.639 -10.183 1.00 96.88 103 ALA A C 1
ATOM 794 O O . ALA A 1 103 ? 5.347 -5.093 -11.124 1.00 96.88 103 ALA A O 1
ATOM 795 N N . ILE A 1 104 ? 6.726 -4.964 -9.358 1.00 95.00 104 ILE A N 1
ATOM 796 C CA . ILE A 1 104 ? 7.000 -3.528 -9.502 1.00 95.00 104 ILE A CA 1
ATOM 797 C C . ILE A 1 104 ? 7.631 -3.243 -10.869 1.00 95.00 104 ILE A C 1
ATOM 799 O O . ILE A 1 104 ? 7.161 -2.363 -11.589 1.00 95.00 104 ILE A O 1
ATOM 803 N N . LEU A 1 105 ? 8.641 -4.021 -11.271 1.00 93.94 105 LEU A N 1
ATOM 804 C CA . LEU A 1 105 ? 9.283 -3.865 -12.578 1.00 93.94 105 LEU A CA 1
ATOM 805 C C . LEU A 1 105 ? 8.298 -4.043 -13.737 1.00 93.94 105 LEU A C 1
ATOM 807 O O . LEU A 1 105 ? 8.299 -3.229 -14.662 1.00 93.94 105 LEU A O 1
ATOM 811 N N . ARG A 1 106 ? 7.433 -5.067 -13.687 1.00 95.50 106 ARG A N 1
ATOM 812 C CA . ARG A 1 106 ? 6.369 -5.258 -14.688 1.00 95.50 106 ARG A CA 1
ATOM 813 C C . ARG A 1 106 ? 5.448 -4.043 -14.756 1.00 95.50 106 ARG A C 1
ATOM 815 O O . ARG A 1 106 ? 5.164 -3.565 -15.853 1.00 95.50 106 ARG A O 1
ATOM 822 N N . HIS A 1 107 ? 5.021 -3.529 -13.604 1.00 95.31 107 HIS A N 1
ATOM 823 C CA . HIS A 1 107 ? 4.123 -2.383 -13.522 1.00 95.31 107 HIS A CA 1
ATOM 824 C C . HIS A 1 107 ? 4.740 -1.107 -14.111 1.00 95.31 107 HIS A C 1
ATOM 826 O O . HIS A 1 107 ? 4.108 -0.445 -14.935 1.00 95.31 107 HIS A O 1
ATOM 832 N N . LEU A 1 108 ? 5.981 -0.779 -13.733 1.00 93.75 108 LEU A N 1
ATOM 833 C CA . LEU A 1 108 ? 6.676 0.413 -14.228 1.00 93.75 108 LEU A CA 1
ATOM 834 C C . LEU A 1 108 ? 7.007 0.308 -15.717 1.00 93.75 108 LEU A C 1
ATOM 836 O O . LEU A 1 108 ? 6.781 1.263 -16.457 1.00 93.75 108 LEU A O 1
ATOM 840 N N . THR A 1 109 ? 7.441 -0.870 -16.176 1.00 94.25 109 THR A N 1
ATOM 841 C CA . THR A 1 109 ? 7.715 -1.121 -17.600 1.00 94.25 109 THR A CA 1
ATOM 842 C C . THR A 1 109 ? 6.453 -0.949 -18.441 1.00 94.25 109 THR A C 1
ATOM 844 O O . THR A 1 109 ? 6.487 -0.277 -19.466 1.00 94.25 109 THR A O 1
ATOM 847 N N . ALA A 1 110 ? 5.318 -1.497 -17.993 1.00 95.50 110 ALA A N 1
ATOM 848 C CA . ALA A 1 110 ? 4.041 -1.366 -18.694 1.00 95.50 110 ALA A CA 1
ATOM 849 C C . ALA A 1 110 ? 3.521 0.082 -18.749 1.00 95.50 110 ALA A C 1
ATOM 851 O O . ALA A 1 110 ? 2.713 0.409 -19.616 1.00 95.50 110 ALA A O 1
ATOM 852 N N . LYS A 1 111 ? 3.965 0.940 -17.824 1.00 93.75 111 LYS A N 1
ATOM 853 C CA . LYS A 1 111 ? 3.649 2.373 -17.796 1.00 93.75 111 LYS A CA 1
ATOM 854 C C . LYS A 1 111 ? 4.721 3.253 -18.440 1.00 93.75 111 LYS A C 1
ATOM 856 O O . LYS A 1 111 ? 4.556 4.468 -18.429 1.00 93.75 111 LYS A O 1
ATOM 861 N N . GLU A 1 112 ? 5.789 2.658 -18.972 1.00 94.62 112 GLU A N 1
ATOM 862 C CA . GLU A 1 112 ? 6.933 3.370 -19.555 1.00 94.62 112 GLU A CA 1
ATOM 863 C C . GLU A 1 112 ? 7.589 4.360 -18.566 1.00 94.62 112 GLU A C 1
ATOM 865 O O . GLU A 1 112 ? 8.062 5.430 -18.948 1.00 94.62 112 GLU A O 1
ATOM 870 N N . ILE A 1 113 ? 7.614 4.005 -17.274 1.00 91.12 113 ILE A N 1
ATOM 871 C CA . ILE A 1 113 ? 8.196 4.823 -16.201 1.00 91.12 113 ILE A CA 1
ATOM 872 C C . ILE A 1 113 ? 9.638 4.362 -15.916 1.00 91.12 113 ILE A C 1
ATOM 874 O O . ILE A 1 113 ? 9.874 3.153 -15.823 1.00 91.12 113 ILE A O 1
ATOM 878 N N . PRO A 1 114 ? 10.605 5.287 -15.741 1.00 86.31 114 PRO A N 1
ATOM 879 C CA . PRO A 1 114 ? 11.960 4.945 -15.316 1.00 86.31 114 PRO A CA 1
ATOM 880 C C . PRO A 1 114 ? 11.991 4.128 -14.019 1.00 86.31 114 PRO A C 1
ATOM 882 O O . PRO A 1 114 ? 11.234 4.376 -13.081 1.00 86.31 114 PRO A O 1
ATOM 885 N N . ILE A 1 115 ? 12.903 3.158 -13.952 1.00 85.50 115 ILE A N 1
ATOM 886 C CA . ILE A 1 115 ? 13.076 2.284 -12.785 1.00 85.50 115 ILE A CA 1
ATOM 887 C C . ILE A 1 115 ? 14.020 2.974 -11.790 1.00 85.50 115 ILE A C 1
ATOM 889 O O . ILE A 1 115 ? 15.170 2.580 -11.601 1.00 85.50 115 ILE A O 1
ATOM 893 N N . GLU A 1 116 ? 13.522 4.042 -11.178 1.00 87.44 116 GLU A N 1
ATOM 894 C CA . GLU A 1 116 ? 14.159 4.751 -10.069 1.00 87.44 116 GLU A CA 1
ATOM 895 C C . GLU A 1 116 ? 13.253 4.585 -8.853 1.00 87.44 116 GLU A C 1
ATOM 897 O O . GLU A 1 116 ? 12.209 5.227 -8.740 1.00 87.44 116 GLU A O 1
ATOM 902 N N . LEU A 1 117 ? 13.586 3.623 -7.992 1.00 89.88 117 LEU A N 1
ATOM 903 C CA . LEU A 1 117 ? 12.688 3.220 -6.924 1.00 89.88 117 LEU A CA 1
ATOM 904 C C . LEU A 1 117 ? 12.973 3.996 -5.655 1.00 89.88 117 LEU A C 1
ATOM 906 O O . LEU A 1 117 ? 14.001 3.794 -5.010 1.00 89.88 117 LEU A O 1
ATOM 910 N N . LEU A 1 118 ? 12.002 4.802 -5.249 1.00 94.69 118 LEU A N 1
ATOM 911 C CA . LEU A 1 118 ? 11.977 5.365 -3.918 1.00 94.69 118 LEU A CA 1
ATOM 912 C C . LEU A 1 118 ? 11.158 4.482 -2.983 1.00 94.69 118 LEU A C 1
ATOM 914 O O . LEU A 1 118 ? 9.957 4.304 -3.180 1.00 94.69 118 LEU A O 1
ATOM 918 N N . VAL A 1 119 ? 11.797 3.940 -1.954 1.00 94.62 119 VAL A N 1
ATOM 919 C CA . VAL A 1 119 ? 11.168 3.042 -0.985 1.00 94.62 119 VAL A CA 1
ATOM 920 C C . VAL A 1 119 ? 11.034 3.756 0.357 1.00 94.62 119 VAL A C 1
ATOM 922 O O . VAL A 1 119 ? 12.006 4.273 0.911 1.00 94.62 119 VAL A O 1
ATOM 925 N N . GLY A 1 120 ? 9.804 3.796 0.869 1.00 92.62 120 GLY A N 1
ATOM 926 C CA . GLY A 1 120 ? 9.488 4.319 2.193 1.00 92.62 120 GLY A CA 1
ATOM 927 C C . GLY A 1 120 ? 9.992 3.427 3.332 1.00 92.62 120 GLY A C 1
ATOM 928 O O . GLY A 1 120 ? 10.783 2.506 3.140 1.00 92.62 120 GLY A O 1
ATOM 929 N N . GLN A 1 121 ? 9.526 3.718 4.544 1.00 90.19 121 GLN A N 1
ATOM 930 C CA . GLN A 1 121 ? 9.809 2.906 5.732 1.00 90.19 121 GLN A CA 1
ATOM 931 C C . GLN A 1 121 ? 8.694 1.884 5.945 1.00 90.19 121 GLN A C 1
ATOM 933 O O . GLN A 1 121 ? 7.549 2.163 5.586 1.00 90.19 121 GLN A O 1
ATOM 938 N N . GLY A 1 122 ? 9.028 0.733 6.529 1.00 91.50 122 GLY A N 1
ATOM 939 C CA . GLY A 1 122 ? 8.033 -0.287 6.819 1.00 91.50 122 GLY A CA 1
ATOM 940 C C . GLY A 1 122 ? 8.592 -1.689 7.016 1.00 91.50 122 GLY A C 1
ATOM 941 O O . GLY A 1 122 ? 9.544 -2.072 6.334 1.00 91.50 122 GLY A O 1
ATOM 942 N N . GLU A 1 123 ? 7.986 -2.468 7.913 1.00 93.06 123 GLU A N 1
ATOM 943 C CA . GLU A 1 123 ? 8.446 -3.829 8.227 1.00 93.06 123 GLU A CA 1
ATOM 944 C C . GLU A 1 123 ? 8.378 -4.754 7.002 1.00 93.06 123 GLU A C 1
ATOM 946 O O . GLU A 1 123 ? 9.278 -5.571 6.792 1.00 93.06 123 GLU A O 1
ATOM 951 N N . LEU A 1 124 ? 7.352 -4.607 6.153 1.00 93.12 124 LEU A N 1
ATOM 952 C CA . LEU A 1 124 ? 7.231 -5.402 4.930 1.00 93.12 124 LEU A CA 1
ATOM 953 C C . LEU A 1 124 ? 8.296 -4.998 3.915 1.00 93.12 124 LEU A C 1
ATOM 955 O O . LEU A 1 124 ? 8.928 -5.870 3.321 1.00 93.12 124 LEU A O 1
ATOM 959 N N . LEU A 1 125 ? 8.512 -3.694 3.722 1.00 93.62 125 LEU A N 1
ATOM 960 C CA . LEU A 1 125 ? 9.488 -3.172 2.758 1.00 93.62 125 LEU A CA 1
ATOM 961 C C . LEU A 1 125 ? 10.935 -3.468 3.164 1.00 93.62 125 LEU A C 1
ATOM 963 O O . LEU A 1 125 ? 11.777 -3.706 2.293 1.00 93.62 125 LEU A O 1
ATOM 967 N N . ASP A 1 126 ? 11.220 -3.494 4.465 1.00 93.06 126 ASP A N 1
ATOM 968 C CA . ASP A 1 126 ? 12.526 -3.875 5.001 1.00 93.06 126 ASP A CA 1
ATOM 969 C C . ASP A 1 126 ? 12.807 -5.377 4.860 1.00 93.06 126 ASP A C 1
ATOM 971 O O . ASP A 1 126 ? 13.968 -5.770 4.739 1.00 93.06 126 ASP A O 1
ATOM 975 N N . ALA A 1 127 ? 11.764 -6.209 4.799 1.00 95.25 127 ALA A N 1
ATOM 976 C CA . ALA A 1 127 ? 11.879 -7.644 4.546 1.00 95.25 127 ALA A CA 1
ATOM 977 C C . ALA A 1 127 ? 12.009 -8.011 3.052 1.00 95.25 127 ALA A C 1
ATOM 979 O O . ALA A 1 127 ? 12.327 -9.160 2.729 1.00 95.25 127 ALA A O 1
ATOM 980 N N . VAL A 1 128 ? 11.769 -7.076 2.123 1.00 95.06 128 VAL A N 1
ATOM 981 C CA . VAL A 1 128 ? 11.932 -7.328 0.681 1.00 95.06 128 VAL A CA 1
ATOM 982 C C . VAL A 1 128 ? 13.417 -7.416 0.318 1.00 95.06 128 VAL A C 1
ATOM 984 O O . VAL A 1 128 ? 14.207 -6.509 0.580 1.00 95.06 128 VAL A O 1
ATOM 987 N N . LEU A 1 129 ? 13.792 -8.503 -0.362 1.00 93.62 129 LEU A N 1
ATOM 988 C CA . LEU A 1 129 ? 15.121 -8.667 -0.951 1.00 93.62 129 LEU A CA 1
ATOM 989 C C . LEU A 1 129 ? 15.191 -7.920 -2.288 1.00 93.62 129 LEU A C 1
ATOM 991 O O . LEU A 1 129 ? 14.845 -8.463 -3.337 1.00 93.62 129 LEU A O 1
ATOM 995 N N . TRP A 1 130 ? 15.620 -6.661 -2.238 1.00 91.81 130 TRP A N 1
ATOM 996 C CA . TRP A 1 130 ? 15.787 -5.823 -3.423 1.00 91.81 130 TRP A CA 1
ATOM 997 C C . TRP A 1 130 ? 16.989 -6.284 -4.272 1.00 91.81 130 TRP A C 1
ATOM 999 O O . TRP A 1 130 ? 18.097 -6.398 -3.739 1.00 91.81 130 TRP A O 1
ATOM 1009 N N . PRO A 1 131 ? 16.801 -6.553 -5.578 1.00 90.06 131 PRO A N 1
ATOM 1010 C CA . PRO A 1 131 ? 17.887 -6.906 -6.489 1.00 90.06 131 PRO A CA 1
ATOM 1011 C C . PRO A 1 131 ? 18.959 -5.812 -6.587 1.00 90.06 131 PRO A C 1
ATOM 1013 O O . PRO A 1 131 ? 18.650 -4.623 -6.597 1.00 90.06 131 PRO A O 1
ATOM 1016 N N . SER A 1 132 ? 20.230 -6.209 -6.690 1.00 85.88 132 SER A N 1
ATOM 1017 C CA . SER A 1 132 ? 21.373 -5.279 -6.735 1.00 85.88 132 SER A CA 1
ATOM 1018 C C . SER A 1 132 ? 21.458 -4.443 -8.015 1.00 85.88 132 SER A C 1
ATOM 1020 O O . SER A 1 132 ? 22.176 -3.450 -8.058 1.00 85.88 132 SER A O 1
ATOM 1022 N N . ASP A 1 133 ? 20.785 -4.881 -9.074 1.00 84.38 133 ASP A N 1
ATOM 1023 C CA . ASP A 1 133 ? 20.668 -4.199 -10.362 1.00 84.38 133 ASP A CA 1
ATOM 1024 C C . ASP A 1 133 ? 19.531 -3.162 -10.392 1.00 84.38 133 ASP A C 1
ATOM 1026 O O . ASP A 1 133 ? 19.405 -2.425 -11.369 1.00 84.38 133 ASP A O 1
ATOM 1030 N N . MET A 1 134 ? 18.732 -3.056 -9.323 1.00 86.06 134 MET A N 1
ATOM 1031 C CA . MET A 1 134 ? 17.698 -2.033 -9.171 1.00 86.06 134 MET A CA 1
ATOM 1032 C C . MET A 1 134 ? 18.236 -0.840 -8.373 1.00 86.06 134 MET A C 1
ATOM 1034 O O . MET A 1 134 ? 18.764 -0.994 -7.272 1.00 86.06 134 MET A O 1
ATOM 1038 N N . SER A 1 135 ? 18.065 0.371 -8.910 1.00 87.12 135 SER A N 1
ATOM 1039 C CA . SER A 1 135 ? 18.372 1.604 -8.181 1.00 87.12 135 SER A CA 1
ATOM 1040 C C . SER A 1 135 ? 17.282 1.859 -7.140 1.00 87.12 135 SER A C 1
ATOM 1042 O O . SER A 1 135 ? 16.193 2.324 -7.482 1.00 87.12 135 SER A O 1
ATOM 1044 N N . VAL A 1 136 ? 17.561 1.496 -5.886 1.00 90.81 136 VAL A N 1
ATOM 1045 C CA . VAL A 1 136 ? 16.645 1.650 -4.750 1.00 90.81 136 VAL A CA 1
ATOM 1046 C C . VAL A 1 136 ? 17.197 2.686 -3.778 1.00 90.81 136 VAL A C 1
ATOM 1048 O O . VAL A 1 136 ? 18.251 2.488 -3.173 1.00 90.81 136 VAL A O 1
ATOM 1051 N N . GLU A 1 137 ? 16.460 3.774 -3.587 1.00 93.19 137 GLU A N 1
ATOM 1052 C CA . GLU A 1 137 ? 16.746 4.807 -2.597 1.00 93.19 137 GLU A CA 1
ATOM 1053 C C . GLU A 1 137 ? 15.734 4.716 -1.445 1.00 93.19 137 GLU A C 1
ATOM 1055 O O . GLU A 1 137 ? 14.529 4.619 -1.670 1.00 93.19 1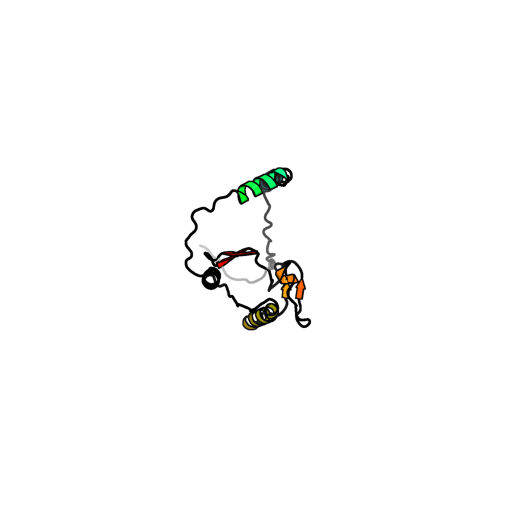37 GLU A O 1
ATOM 1060 N N . LYS A 1 138 ? 16.210 4.753 -0.193 1.00 92.50 138 LYS A N 1
ATOM 1061 C CA . LYS A 1 138 ? 15.349 4.746 1.002 1.00 92.50 138 LYS A CA 1
ATOM 1062 C C . LYS A 1 138 ? 15.271 6.138 1.626 1.00 92.50 138 LYS A C 1
ATOM 1064 O O . LYS A 1 138 ? 16.177 6.535 2.359 1.00 92.50 138 LYS A O 1
ATOM 1069 N N . ARG A 1 139 ? 14.189 6.875 1.363 1.00 92.94 139 ARG A N 1
ATOM 1070 C CA . ARG A 1 139 ? 13.884 8.178 1.988 1.00 92.94 139 ARG A CA 1
ATOM 1071 C C . ARG A 1 139 ? 12.403 8.549 1.798 1.00 92.94 139 ARG A C 1
ATOM 1073 O O . ARG A 1 139 ? 11.727 7.937 0.973 1.00 92.94 139 ARG A O 1
ATOM 1080 N N . PRO A 1 140 ? 11.888 9.565 2.514 1.00 89.81 140 PRO A N 1
ATOM 1081 C CA . PRO A 1 140 ? 10.584 10.145 2.209 1.00 89.81 140 PRO A CA 1
ATOM 1082 C C . PRO A 1 140 ? 10.519 10.724 0.788 1.00 89.81 140 PRO A C 1
ATOM 1084 O O . PRO A 1 140 ? 11.492 11.313 0.305 1.00 89.81 140 PRO A O 1
ATOM 1087 N N . ALA A 1 141 ? 9.352 10.587 0.158 1.00 91.81 141 ALA A N 1
ATOM 1088 C CA . ALA A 1 141 ? 9.067 11.161 -1.152 1.00 91.81 141 ALA A CA 1
ATOM 1089 C C . ALA A 1 141 ? 8.897 12.682 -1.095 1.00 91.81 141 ALA A C 1
ATOM 1091 O O . ALA A 1 141 ? 8.346 13.230 -0.136 1.00 91.81 141 ALA A O 1
ATOM 1092 N N . THR A 1 142 ? 9.351 13.352 -2.147 1.00 91.69 142 THR A N 1
ATOM 1093 C CA . THR A 1 142 ? 9.164 14.777 -2.406 1.00 91.69 142 THR A CA 1
ATOM 1094 C C . THR A 1 142 ? 8.305 14.976 -3.655 1.00 91.69 142 THR A C 1
ATOM 1096 O O . THR A 1 142 ? 7.867 14.023 -4.297 1.00 91.69 142 THR A O 1
ATOM 1099 N N . VAL A 1 143 ? 8.012 16.232 -3.999 1.00 91.75 143 VAL A N 1
ATOM 1100 C CA . VAL A 1 143 ? 7.174 16.554 -5.170 1.00 91.75 143 VAL A CA 1
ATOM 1101 C C . VAL A 1 143 ? 7.890 16.305 -6.501 1.00 91.75 143 VAL A C 1
ATOM 1103 O O . VAL A 1 143 ? 7.255 16.330 -7.551 1.00 91.75 143 VAL A O 1
ATOM 1106 N N . GLU A 1 144 ? 9.205 16.104 -6.457 1.00 90.94 144 GLU A N 1
ATOM 1107 C CA . GLU A 1 144 ? 10.057 15.815 -7.606 1.00 90.94 144 GLU A CA 1
ATOM 1108 C C . GLU A 1 144 ? 10.094 14.320 -7.960 1.00 90.94 144 GLU A C 1
ATOM 1110 O O . GLU A 1 144 ? 10.485 13.974 -9.075 1.00 90.94 144 GLU A O 1
ATOM 1115 N N . ASP A 1 145 ? 9.677 13.440 -7.047 1.00 90.38 145 ASP A N 1
ATOM 1116 C CA . ASP A 1 145 ? 9.701 11.997 -7.268 1.00 90.38 145 ASP A CA 1
ATOM 1117 C C . ASP A 1 145 ? 8.530 11.547 -8.147 1.00 90.38 145 ASP A C 1
ATOM 1119 O O . ASP A 1 145 ? 7.365 11.862 -7.895 1.00 90.38 145 ASP A O 1
ATOM 1123 N N . SER A 1 146 ? 8.837 10.764 -9.181 1.00 88.25 146 SER A N 1
ATOM 1124 C CA . SER A 1 146 ? 7.823 10.229 -10.099 1.00 88.25 146 SER A CA 1
ATOM 1125 C C . SER A 1 146 ? 7.123 8.977 -9.560 1.00 88.25 146 SER A C 1
ATOM 1127 O O . SER A 1 146 ? 5.966 8.721 -9.899 1.00 88.25 146 SER A O 1
ATOM 1129 N N . VAL A 1 147 ? 7.814 8.204 -8.716 1.00 91.81 147 VAL A N 1
ATOM 1130 C CA . VAL A 1 147 ? 7.331 6.955 -8.120 1.00 91.81 147 VAL A CA 1
ATOM 1131 C C . VAL A 1 147 ? 7.807 6.870 -6.678 1.00 91.81 147 VAL A C 1
ATOM 1133 O O . VAL A 1 147 ? 8.983 7.073 -6.391 1.00 91.81 147 VAL A O 1
ATOM 1136 N N . ALA A 1 148 ? 6.895 6.499 -5.784 1.00 93.81 148 ALA A N 1
ATOM 1137 C CA . ALA A 1 148 ? 7.211 6.127 -4.415 1.00 93.81 148 ALA A CA 1
ATOM 1138 C C . ALA A 1 148 ? 6.505 4.820 -4.058 1.00 93.81 148 ALA A C 1
ATOM 1140 O O . ALA A 1 148 ? 5.372 4.569 -4.473 1.00 93.81 148 ALA A O 1
ATOM 1141 N N . ILE A 1 149 ? 7.194 3.989 -3.287 1.00 95.06 149 ILE A N 1
ATOM 1142 C CA . ILE A 1 149 ? 6.706 2.709 -2.796 1.00 95.06 149 ILE A CA 1
ATOM 1143 C C . ILE A 1 149 ? 6.479 2.851 -1.295 1.00 95.06 149 ILE A C 1
ATOM 1145 O O . ILE A 1 149 ? 7.394 3.186 -0.541 1.00 95.06 149 ILE A O 1
ATOM 1149 N N . SER A 1 150 ? 5.257 2.566 -0.863 1.00 95.38 150 SER A N 1
ATOM 1150 C CA . SER A 1 150 ? 4.855 2.573 0.541 1.00 95.38 150 SER A CA 1
ATOM 1151 C C . SER A 1 150 ? 4.174 1.256 0.870 1.00 95.38 150 SER A C 1
ATOM 1153 O O . SER A 1 150 ? 3.448 0.707 0.039 1.00 95.38 150 SER A O 1
ATOM 1155 N N . GLU A 1 151 ? 4.398 0.748 2.078 1.00 94.94 151 GLU A N 1
ATOM 1156 C CA . GLU A 1 151 ? 3.491 -0.251 2.626 1.00 94.94 151 GLU A CA 1
ATOM 1157 C C . GLU A 1 151 ? 2.198 0.432 3.070 1.00 94.94 151 GLU A C 1
ATOM 1159 O O . GLU A 1 151 ? 2.194 1.605 3.441 1.00 94.94 151 GLU A O 1
ATOM 1164 N N . ALA A 1 152 ? 1.093 -0.300 2.992 1.00 95.56 152 ALA A N 1
ATOM 1165 C CA . ALA A 1 152 ? -0.181 0.140 3.528 1.00 95.56 152 ALA A CA 1
ATOM 1166 C C . ALA A 1 152 ? -0.466 -0.643 4.806 1.00 95.56 152 ALA A C 1
ATOM 1168 O O . ALA A 1 152 ? -0.334 -1.868 4.827 1.00 95.56 152 ALA A O 1
ATOM 1169 N N . TYR A 1 153 ? -0.918 0.055 5.843 1.00 94.31 153 TYR A N 1
ATOM 1170 C CA . TYR A 1 153 ? -1.375 -0.555 7.085 1.00 94.31 153 TYR A CA 1
ATOM 1171 C C . TYR A 1 153 ? -2.629 -1.413 6.866 1.00 94.31 153 TYR A C 1
ATOM 1173 O O . TYR A 1 153 ? -2.757 -2.504 7.420 1.00 94.31 153 TYR A O 1
ATOM 1181 N N . ALA A 1 154 ? -3.568 -0.921 6.048 1.00 94.94 154 ALA A N 1
ATOM 1182 C CA . ALA A 1 154 ? -4.821 -1.612 5.759 1.00 94.94 154 ALA A CA 1
ATOM 1183 C C . ALA A 1 154 ? -5.407 -1.231 4.391 1.00 94.94 154 ALA A C 1
ATOM 1185 O O . ALA A 1 154 ? -5.126 -0.164 3.842 1.00 94.94 154 ALA A O 1
ATOM 1186 N N . GLY A 1 155 ? -6.2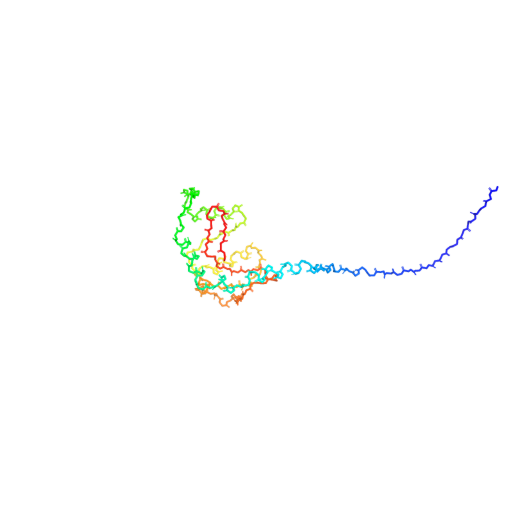85 -2.094 3.875 1.00 95.00 155 GLY A N 1
ATOM 1187 C CA . GLY A 1 155 ? -7.168 -1.810 2.745 1.00 95.00 155 GLY A CA 1
ATOM 1188 C C . GLY A 1 155 ? -8.633 -1.847 3.181 1.00 95.00 155 GLY A C 1
ATOM 1189 O O . GLY A 1 155 ? -9.063 -2.802 3.825 1.00 95.00 155 GLY A O 1
ATOM 1190 N N . ILE A 1 156 ? -9.403 -0.818 2.830 1.00 93.75 156 ILE A N 1
ATOM 1191 C CA . ILE A 1 156 ? -10.834 -0.710 3.140 1.00 93.75 156 ILE A CA 1
ATOM 1192 C C . ILE A 1 156 ? -11.630 -1.325 1.994 1.00 93.75 156 ILE A C 1
ATOM 1194 O O . ILE A 1 156 ? -11.704 -0.758 0.900 1.00 93.75 156 ILE A O 1
ATOM 1198 N N . ALA A 1 157 ? -12.208 -2.501 2.230 1.00 93.44 157 ALA A N 1
ATOM 1199 C CA . ALA A 1 157 ? -12.871 -3.283 1.192 1.00 93.44 157 ALA A CA 1
ATOM 1200 C C . ALA A 1 157 ? -14.073 -2.553 0.578 1.00 93.44 157 ALA A C 1
ATOM 1202 O O . ALA A 1 157 ? -14.309 -2.635 -0.623 1.00 93.44 157 ALA A O 1
ATOM 1203 N N . GLU A 1 158 ? -14.817 -1.795 1.376 1.00 90.75 158 GLU A N 1
ATOM 1204 C CA . GLU A 1 158 ? -16.039 -1.105 0.975 1.00 90.75 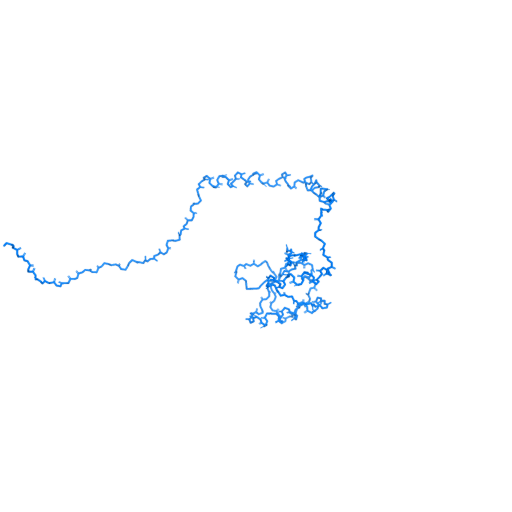158 GLU A CA 1
ATOM 1205 C C . GLU A 1 158 ? -15.787 -0.015 -0.072 1.00 90.75 158 GLU A C 1
ATOM 1207 O O . GLU A 1 158 ? -16.620 0.189 -0.965 1.00 90.75 158 GLU A O 1
ATOM 1212 N N . THR A 1 159 ? -14.642 0.666 0.028 1.00 92.31 159 THR A N 1
ATOM 1213 C CA . THR A 1 159 ? -14.297 1.844 -0.780 1.00 92.31 159 THR A CA 1
ATOM 1214 C C . THR A 1 159 ? -13.096 1.637 -1.698 1.00 92.31 159 THR A C 1
ATOM 1216 O O . THR A 1 159 ? -12.872 2.467 -2.575 1.00 92.31 159 THR A O 1
ATOM 1219 N N . GLY A 1 160 ? -12.329 0.552 -1.537 1.00 94.12 160 GLY A N 1
ATOM 1220 C CA . GLY A 1 160 ? -11.101 0.315 -2.308 1.00 94.12 160 GLY A CA 1
ATOM 1221 C C . GLY A 1 160 ? -9.954 1.252 -1.920 1.00 94.12 160 GLY A C 1
ATOM 1222 O O . GLY A 1 160 ? -9.077 1.540 -2.738 1.00 94.12 160 GLY A O 1
ATOM 1223 N N . THR A 1 161 ? -9.985 1.777 -0.693 1.00 95.25 161 THR A N 1
ATOM 1224 C CA . THR A 1 161 ? -9.039 2.783 -0.188 1.00 95.25 161 THR A CA 1
ATOM 1225 C C . THR A 1 161 ? -7.898 2.127 0.581 1.00 95.25 161 THR A C 1
ATOM 1227 O O . THR A 1 161 ? -8.124 1.174 1.323 1.00 95.25 161 THR A O 1
ATOM 1230 N N . LEU A 1 162 ? -6.685 2.657 0.434 1.00 95.75 162 LEU A N 1
ATOM 1231 C CA . LEU A 1 162 ? -5.521 2.271 1.232 1.00 95.75 162 LEU A CA 1
ATOM 1232 C C . LEU A 1 162 ? -5.347 3.226 2.416 1.00 95.75 162 LEU A C 1
ATOM 1234 O O . LEU A 1 162 ? -5.534 4.434 2.273 1.00 95.75 162 LEU A O 1
ATOM 1238 N N . VAL A 1 163 ? -4.966 2.675 3.564 1.00 95.81 163 VAL A N 1
ATOM 1239 C CA . VAL A 1 163 ? -4.513 3.420 4.743 1.00 95.81 163 VAL A CA 1
ATOM 1240 C C . VAL A 1 163 ? -2.992 3.294 4.793 1.00 95.81 163 VAL A C 1
ATOM 1242 O O . VAL A 1 163 ? -2.492 2.176 4.907 1.00 95.81 163 VAL A O 1
ATOM 1245 N N . LEU A 1 164 ? -2.288 4.419 4.651 1.00 92.06 164 LEU A N 1
ATOM 1246 C CA . LEU A 1 164 ? -0.822 4.523 4.621 1.00 92.06 164 LEU A CA 1
ATOM 1247 C C . LEU A 1 164 ? -0.277 5.060 5.947 1.00 92.06 164 LEU A C 1
ATOM 1249 O O . LEU A 1 164 ? -1.007 5.851 6.591 1.00 92.06 164 LEU A O 1
#

Organism: NCBI:txid408172

Radius of gyration: 30.03 Å; chains: 1; bounding box: 45×93×76 Å

Secondary structure (DSSP, 8-state):
-----------------------------HHHHHHHHHHHHHH-TTTTTSHHHHHHHHHHHHTPPPP-PPP--S-HHHHHHHHHHHTT------SSGGGHHHHHHHHHHHTT---EEEE---HHHHHS---TTSEEEES---TT-S-EE---SEEETTTTEEE-

Foldseek 3Di:
DDDDDDDDDDDDDDDDDPPPPPPPPPDDDPVNVVVVVVVCVVVVCPVVPPPVNVVVVVVCVVPDDDDDDDDDPDDLVVLLQVLLVVVVHHDDDDPALACVQVVVVVVCVVVVHDQQEEEEDDPSSVPHDHDPPGNYDYDDDDPPDPDYDDDFPDGGSNRSDTHD

pLDDT: mean 81.06, std 19.85, range [31.25, 97.5]